Protein AF-A0A4Y4AW73-F1 (afdb_monomer)

Radius of gyration: 17.03 Å; Cα contacts (8 Å, |Δi|>4): 76; chains: 1; bounding box: 34×27×50 Å

Structure (mmCIF, N/CA/C/O backbone):
data_AF-A0A4Y4AW73-F1
#
_entry.id   AF-A0A4Y4AW73-F1
#
loop_
_atom_site.group_PDB
_atom_site.id
_atom_site.type_symbol
_atom_site.label_atom_id
_atom_site.label_alt_id
_atom_site.label_comp_id
_atom_site.label_asym_id
_atom_site.label_entity_id
_atom_site.label_seq_id
_atom_site.pdbx_PDB_ins_code
_atom_site.Cartn_x
_atom_site.Cartn_y
_atom_site.Cartn_z
_atom_site.occupancy
_atom_site.B_iso_or_equiv
_atom_site.auth_seq_id
_atom_site.auth_comp_id
_atom_site.auth_asym_id
_atom_site.auth_atom_id
_atom_site.pdbx_PDB_model_num
ATOM 1 N N . MET A 1 1 ? 8.226 9.489 7.354 1.00 71.69 1 MET A N 1
ATOM 2 C CA . MET A 1 1 ? 9.463 8.688 7.202 1.00 71.69 1 MET A CA 1
ATOM 3 C C . MET A 1 1 ? 9.624 8.361 5.727 1.00 71.69 1 MET A C 1
ATOM 5 O O . MET A 1 1 ? 8.632 7.977 5.124 1.00 71.69 1 MET A O 1
ATOM 9 N N . ALA A 1 2 ? 10.80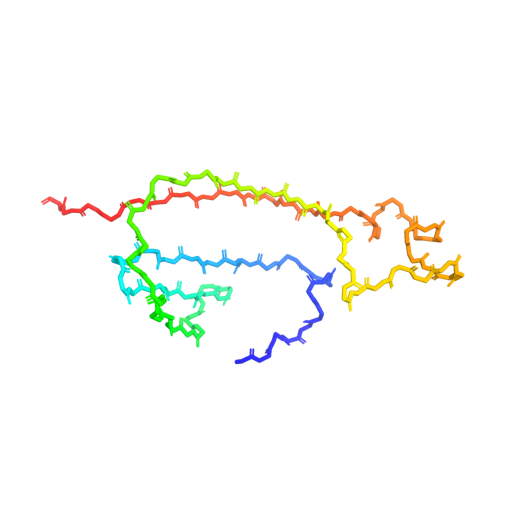8 8.547 5.143 1.00 82.31 2 ALA A N 1
ATOM 10 C CA . ALA A 1 2 ? 11.081 8.091 3.779 1.00 82.31 2 ALA A CA 1
ATOM 11 C C . ALA A 1 2 ? 11.547 6.621 3.810 1.00 82.31 2 ALA A C 1
ATOM 13 O O . ALA A 1 2 ? 12.289 6.261 4.730 1.00 82.31 2 ALA A O 1
ATOM 14 N N . PRO A 1 3 ? 11.121 5.763 2.864 1.00 89.69 3 PRO A N 1
ATOM 15 C CA . PRO A 1 3 ? 11.648 4.406 2.761 1.00 89.69 3 PRO A CA 1
ATOM 16 C C . PRO A 1 3 ? 13.148 4.427 2.400 1.00 89.69 3 PRO A C 1
ATOM 18 O O . PRO A 1 3 ? 13.607 5.370 1.757 1.00 89.69 3 PRO A O 1
ATOM 21 N N . PRO A 1 4 ? 13.923 3.393 2.783 1.00 92.19 4 PRO A N 1
ATOM 22 C CA . PRO A 1 4 ? 15.376 3.356 2.569 1.00 92.19 4 PRO A CA 1
ATOM 23 C C . PRO A 1 4 ? 15.793 3.116 1.107 1.00 92.19 4 PRO A C 1
ATOM 25 O O . PRO A 1 4 ? 16.948 3.326 0.757 1.00 92.19 4 PRO A O 1
ATOM 28 N N . THR A 1 5 ? 14.863 2.655 0.275 1.00 97.12 5 THR A N 1
ATOM 29 C CA . THR A 1 5 ? 15.039 2.281 -1.136 1.00 97.12 5 THR A CA 1
ATOM 30 C C . THR A 1 5 ? 13.794 2.716 -1.914 1.00 97.12 5 THR A C 1
ATOM 32 O O . THR A 1 5 ? 12.778 3.083 -1.304 1.00 97.12 5 THR A O 1
ATOM 35 N N . LYS A 1 6 ? 13.841 2.702 -3.249 1.00 95.44 6 LYS A N 1
ATOM 36 C CA . LYS A 1 6 ? 12.638 2.958 -4.062 1.00 95.44 6 LYS A CA 1
ATOM 37 C C . LYS A 1 6 ? 11.633 1.818 -3.872 1.00 95.44 6 LYS A C 1
ATOM 39 O O . LYS A 1 6 ? 12.008 0.676 -3.620 1.00 95.44 6 LYS A O 1
ATOM 44 N N . ASN A 1 7 ? 10.345 2.114 -4.026 1.00 94.19 7 ASN A N 1
ATOM 45 C CA . ASN A 1 7 ? 9.261 1.157 -3.767 1.00 94.19 7 ASN A CA 1
ATOM 46 C C . ASN A 1 7 ? 9.290 -0.110 -4.647 1.00 94.19 7 ASN A C 1
ATOM 48 O O . ASN A 1 7 ? 8.727 -1.118 -4.248 1.00 94.19 7 ASN A O 1
ATOM 52 N N . HIS A 1 8 ? 9.949 -0.074 -5.808 1.00 94.88 8 HIS A N 1
ATOM 53 C CA . HIS A 1 8 ? 10.099 -1.220 -6.712 1.00 94.88 8 HIS A CA 1
ATOM 54 C C . HIS A 1 8 ? 11.403 -2.012 -6.513 1.00 94.88 8 HIS A C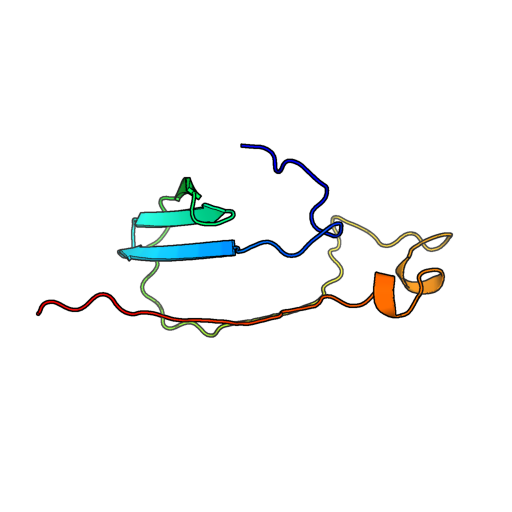 1
ATOM 56 O O . HIS A 1 8 ? 11.603 -3.017 -7.185 1.00 94.88 8 HIS A O 1
ATOM 62 N N . GLU A 1 9 ? 12.313 -1.574 -5.633 1.00 97.00 9 GLU A N 1
ATOM 63 C CA . GLU A 1 9 ? 13.622 -2.228 -5.442 1.00 97.00 9 GLU A CA 1
ATOM 64 C C . GLU A 1 9 ? 13.545 -3.473 -4.538 1.00 97.00 9 GLU A C 1
ATOM 66 O O . GLU A 1 9 ? 14.450 -4.305 -4.561 1.00 97.00 9 GLU A O 1
ATOM 71 N N . ARG A 1 10 ? 12.472 -3.625 -3.748 1.00 96.75 10 ARG A N 1
ATOM 72 C CA . ARG A 1 10 ? 12.194 -4.809 -2.918 1.00 96.75 10 ARG A CA 1
ATOM 73 C C . ARG A 1 10 ? 10.717 -4.895 -2.537 1.00 96.75 10 ARG A C 1
ATOM 75 O O . ARG A 1 10 ? 9.983 -3.922 -2.674 1.00 96.75 10 ARG A O 1
ATOM 82 N N . PHE A 1 11 ? 10.314 -6.018 -1.947 1.00 97.69 11 PHE A N 1
ATOM 83 C CA . PHE A 1 11 ? 9.020 -6.122 -1.275 1.00 97.69 11 PHE A CA 1
ATOM 84 C C . PHE A 1 11 ? 8.986 -5.287 0.010 1.00 97.69 11 PHE A C 1
ATOM 86 O O . PHE A 1 11 ? 9.939 -5.266 0.797 1.00 97.69 11 PHE A O 1
ATOM 93 N N . TYR A 1 12 ? 7.851 -4.628 0.219 1.00 97.81 12 TYR A N 1
ATOM 94 C CA . TYR A 1 12 ? 7.498 -3.900 1.431 1.00 97.81 12 TYR A CA 1
ATOM 95 C C . TYR A 1 12 ? 6.198 -4.457 1.994 1.00 97.81 12 TYR A C 1
ATOM 97 O O . TYR A 1 12 ? 5.339 -4.919 1.242 1.00 97.81 12 TYR A O 1
ATOM 105 N N . THR A 1 13 ? 6.027 -4.363 3.311 1.00 97.88 13 THR A N 1
ATOM 106 C CA . THR A 1 13 ? 4.732 -4.634 3.947 1.00 97.88 13 THR A CA 1
ATOM 107 C C . THR A 1 13 ? 4.014 -3.316 4.207 1.00 97.88 13 THR A C 1
ATOM 109 O O . THR A 1 13 ? 4.436 -2.535 5.062 1.00 97.88 13 THR A O 1
ATOM 112 N N . TYR A 1 14 ? 2.925 -3.074 3.480 1.00 97.69 14 TYR A N 1
ATOM 113 C CA . TYR A 1 14 ? 2.031 -1.941 3.710 1.00 97.69 14 TYR A CA 1
ATOM 114 C C . TYR A 1 14 ? 0.906 -2.371 4.651 1.00 97.69 14 TYR A C 1
ATOM 116 O O . TYR A 1 14 ? 0.142 -3.278 4.331 1.00 97.69 14 TYR A O 1
ATOM 124 N N . GLY A 1 15 ? 0.832 -1.745 5.825 1.00 97.88 15 GLY A N 1
ATOM 125 C CA . GLY A 1 15 ? -0.179 -2.042 6.834 1.00 97.88 15 GLY A CA 1
ATOM 126 C C . GLY A 1 15 ? -1.179 -0.904 6.982 1.00 97.88 15 GLY A C 1
ATOM 127 O O . GLY A 1 15 ? -0.805 0.269 7.016 1.00 97.88 15 GLY A O 1
ATOM 128 N N . PHE A 1 16 ? -2.445 -1.270 7.121 1.00 97.75 16 PHE A N 1
ATOM 129 C CA . PHE A 1 16 ? -3.544 -0.364 7.405 1.00 97.75 16 PHE A CA 1
ATOM 130 C C . PHE A 1 16 ? -4.368 -0.961 8.539 1.00 97.75 16 PHE A C 1
ATOM 132 O O . PHE A 1 16 ? -4.876 -2.074 8.415 1.00 97.75 16 PHE A O 1
ATOM 139 N N . TYR A 1 17 ? -4.471 -0.231 9.646 1.00 98.00 17 TYR A N 1
ATOM 140 C CA . TYR A 1 17 ? -5.364 -0.581 10.737 1.00 98.00 17 TYR A CA 1
ATOM 141 C C . TYR A 1 17 ? -6.511 0.420 10.784 1.00 98.00 17 TYR A C 1
ATOM 143 O O . TYR A 1 17 ? -6.364 1.567 11.216 1.00 98.00 17 TYR A O 1
ATOM 151 N N . TRP A 1 18 ? -7.667 -0.047 10.328 1.00 97.56 18 TRP A N 1
ATOM 152 C CA . TRP A 1 18 ? -8.942 0.614 10.531 1.00 97.56 18 TRP A CA 1
ATOM 153 C C . TRP A 1 18 ? -9.402 0.365 11.969 1.00 97.56 18 TRP A C 1
ATOM 155 O O . TRP A 1 18 ? -10.091 -0.607 12.264 1.00 97.56 18 TRP A O 1
ATOM 165 N N . LYS A 1 19 ? -8.942 1.220 12.884 1.00 97.56 19 LYS A N 1
ATOM 166 C CA . LYS A 1 19 ? -9.187 1.055 14.321 1.00 97.56 19 LYS A CA 1
ATOM 167 C C . LYS A 1 19 ? -10.580 1.530 14.727 1.00 97.56 19 LYS A C 1
ATOM 169 O O . LYS A 1 19 ? -11.199 0.949 15.611 1.00 97.56 19 LYS A O 1
ATOM 174 N N . SER A 1 20 ? -11.057 2.613 14.117 1.00 97.88 20 SER A N 1
ATOM 175 C CA . SER A 1 20 ? -12.418 3.126 14.298 1.00 97.88 20 SER A CA 1
ATOM 176 C C . SER A 1 20 ? -12.831 3.992 13.100 1.00 97.88 20 SER A C 1
ATOM 178 O O . SER A 1 20 ? -11.963 4.368 12.304 1.00 97.88 20 SER A O 1
ATOM 180 N N . PRO A 1 21 ? -14.106 4.416 12.995 1.00 98.38 21 PRO A N 1
ATOM 181 C CA . PRO A 1 21 ? -14.555 5.318 11.931 1.00 98.38 21 PRO A CA 1
ATOM 182 C C . PRO A 1 21 ? -13.832 6.669 11.857 1.00 98.38 21 PRO A C 1
ATOM 184 O O . PRO A 1 21 ? -13.999 7.399 10.883 1.00 98.38 21 PRO A O 1
ATOM 187 N N . THR A 1 22 ? -13.048 7.029 12.880 1.00 98.44 22 THR A N 1
ATOM 188 C CA . THR A 1 22 ? -12.323 8.308 12.957 1.00 98.44 22 THR A CA 1
ATOM 189 C C . THR A 1 22 ? -10.813 8.159 13.146 1.00 98.44 22 THR A C 1
ATOM 191 O O . THR A 1 22 ? -10.113 9.170 13.214 1.00 98.44 22 THR A O 1
ATOM 194 N N . GLU A 1 23 ? -10.299 6.928 13.215 1.00 98.44 23 GLU A N 1
ATOM 195 C CA . GLU A 1 23 ? -8.890 6.646 13.498 1.00 98.44 23 GLU A CA 1
ATOM 196 C C . GLU A 1 23 ? -8.354 5.572 12.543 1.00 98.44 23 GLU A C 1
ATOM 198 O O . GLU A 1 23 ? -8.602 4.375 12.708 1.00 98.44 23 GLU A O 1
ATOM 203 N N . LEU A 1 24 ? -7.610 6.026 11.533 1.00 98.38 24 LEU A N 1
ATOM 204 C CA . LEU A 1 24 ? -7.029 5.205 10.474 1.00 98.38 24 LEU A CA 1
ATOM 205 C C . LEU A 1 24 ? -5.504 5.202 10.606 1.00 98.38 24 LEU A C 1
ATOM 207 O O . LEU A 1 24 ? -4.870 6.237 10.404 1.00 98.38 24 LEU A O 1
ATOM 211 N N . MET A 1 25 ? -4.899 4.069 10.959 1.00 98.50 25 MET A N 1
ATOM 212 C CA . MET A 1 25 ? -3.460 3.988 11.248 1.00 98.50 25 MET A CA 1
ATOM 213 C C . MET A 1 25 ? -2.695 3.302 10.113 1.00 98.50 25 MET A C 1
ATOM 215 O O . MET A 1 25 ? -3.105 2.247 9.630 1.00 98.50 25 MET A O 1
ATOM 219 N N . PHE A 1 26 ? -1.555 3.871 9.721 1.00 98.31 26 PHE A N 1
ATOM 220 C CA . PHE A 1 26 ? -0.734 3.375 8.614 1.00 98.31 26 PHE A CA 1
ATOM 221 C C . PHE A 1 26 ? 0.636 2.900 9.091 1.00 98.31 26 PHE A C 1
ATOM 223 O O . PHE A 1 26 ? 1.290 3.546 9.918 1.00 98.31 26 PHE A O 1
ATOM 230 N N . TYR A 1 27 ? 1.083 1.781 8.522 1.00 98.06 27 TYR A N 1
ATOM 231 C CA . TYR A 1 27 ? 2.330 1.109 8.864 1.00 98.06 27 TYR A CA 1
ATOM 232 C C . TYR A 1 27 ? 3.148 0.801 7.608 1.00 98.06 27 TYR A C 1
ATOM 234 O O . TYR A 1 27 ? 2.597 0.429 6.571 1.00 98.06 27 TYR A O 1
ATOM 242 N N . LEU A 1 28 ? 4.472 0.902 7.719 1.00 97.69 28 LEU A N 1
ATOM 243 C CA . LEU A 1 28 ? 5.424 0.470 6.697 1.00 97.69 28 LEU A CA 1
ATOM 244 C C . LEU A 1 28 ? 6.432 -0.483 7.338 1.00 97.69 28 LEU A C 1
ATOM 246 O O . LEU A 1 28 ? 7.088 -0.119 8.315 1.00 97.69 28 LEU A O 1
ATOM 250 N N . ASP A 1 29 ? 6.536 -1.700 6.808 1.00 97.12 29 ASP A N 1
ATOM 251 C CA . ASP A 1 29 ? 7.369 -2.778 7.361 1.00 97.12 29 ASP A CA 1
ATOM 252 C C . ASP A 1 29 ? 7.131 -2.979 8.873 1.00 97.12 29 ASP A C 1
ATOM 254 O O . ASP A 1 29 ? 8.059 -3.063 9.677 1.00 97.12 29 ASP A O 1
ATOM 258 N N . GLY A 1 30 ? 5.853 -2.980 9.274 1.00 96.75 30 GLY A N 1
ATOM 259 C CA . GLY A 1 30 ? 5.417 -3.155 10.666 1.00 96.75 30 GLY A CA 1
ATOM 260 C C . GLY A 1 30 ? 5.634 -1.942 11.579 1.00 96.75 30 GLY A C 1
ATOM 261 O O . GLY A 1 30 ? 5.220 -1.970 12.736 1.00 96.75 30 GLY A O 1
ATOM 262 N N . LYS A 1 31 ? 6.243 -0.857 11.088 1.00 96.94 31 LYS A N 1
ATOM 263 C CA . LYS A 1 31 ? 6.473 0.368 11.867 1.00 96.94 31 LYS A CA 1
ATOM 264 C C . LYS A 1 31 ? 5.355 1.371 11.631 1.00 96.94 31 LYS A C 1
ATOM 266 O O . LYS A 1 31 ? 5.018 1.654 10.485 1.00 96.94 31 LYS A O 1
ATOM 271 N N . TYR A 1 32 ? 4.819 1.935 12.712 1.00 97.69 32 TYR A N 1
ATOM 272 C CA . TYR A 1 32 ? 3.853 3.032 12.646 1.00 97.69 32 TYR A CA 1
ATOM 273 C C . TYR A 1 32 ? 4.440 4.227 11.883 1.00 97.69 32 TYR A C 1
ATOM 275 O O . TYR A 1 32 ? 5.582 4.626 12.133 1.00 97.69 32 TYR A O 1
ATOM 283 N N . VAL A 1 33 ? 3.657 4.799 10.967 1.00 97.25 33 VAL A N 1
ATOM 284 C CA . VAL A 1 33 ? 4.049 5.979 10.184 1.00 97.25 33 VAL A CA 1
ATOM 285 C C . VAL A 1 33 ? 3.220 7.194 10.588 1.00 97.25 33 VAL A C 1
ATOM 287 O O . VAL A 1 33 ? 3.795 8.226 10.933 1.00 97.25 33 VAL A O 1
ATOM 290 N N . TYR A 1 34 ? 1.891 7.086 10.532 1.00 97.50 34 TYR A N 1
ATOM 291 C CA . TYR A 1 34 ? 0.964 8.154 10.910 1.00 97.50 34 TYR A CA 1
ATOM 292 C C . TYR A 1 34 ? -0.456 7.622 11.153 1.00 97.50 34 TYR A C 1
ATOM 294 O O . TYR A 1 34 ? -0.800 6.507 10.750 1.00 97.50 34 TYR A O 1
ATOM 302 N N . THR A 1 35 ? -1.281 8.472 11.766 1.00 98.56 35 THR A N 1
ATOM 303 C CA . THR A 1 35 ? -2.730 8.307 11.905 1.00 98.56 35 THR A CA 1
ATOM 304 C C . THR A 1 35 ? -3.437 9.380 11.087 1.00 98.56 35 THR A C 1
ATOM 306 O O . THR A 1 35 ? -3.030 10.543 11.088 1.00 98.56 35 THR A O 1
ATOM 309 N N . LEU A 1 36 ? -4.506 8.996 10.399 1.00 98.12 36 LEU A N 1
ATOM 310 C CA . LEU A 1 36 ? -5.386 9.879 9.651 1.00 98.12 36 LEU A CA 1
ATOM 311 C C . LEU A 1 36 ? -6.765 9.913 10.316 1.00 98.12 36 LEU A C 1
ATOM 313 O O . LEU A 1 36 ? -7.324 8.872 10.664 1.00 98.12 36 LEU A O 1
ATOM 317 N N . LYS A 1 37 ? -7.314 11.121 10.463 1.00 98.12 37 LYS A N 1
ATOM 318 C CA . LYS A 1 37 ? -8.725 11.331 10.783 1.00 98.12 37 LYS A CA 1
ATOM 319 C C . LYS A 1 37 ? -9.466 11.622 9.474 1.00 98.12 37 LYS A C 1
ATOM 321 O O . LYS A 1 37 ? -9.176 12.650 8.859 1.00 98.12 37 LYS A O 1
ATOM 326 N N . PRO A 1 38 ? -10.366 10.737 9.017 1.00 97.44 38 PRO A N 1
ATOM 327 C CA . PRO A 1 38 ? -11.092 10.949 7.774 1.00 97.44 38 PRO A CA 1
ATOM 328 C C . PRO A 1 38 ? -12.060 12.142 7.908 1.00 97.44 38 PRO A C 1
ATOM 330 O O . PRO A 1 38 ? -12.500 12.462 9.016 1.00 97.44 38 PRO A O 1
ATOM 333 N N . PRO A 1 39 ? -12.382 12.833 6.798 1.00 97.25 39 PRO A N 1
ATOM 334 C CA . PRO A 1 39 ? -13.279 13.994 6.811 1.00 97.25 39 PRO A CA 1
ATOM 335 C C . PRO A 1 39 ? -14.746 13.621 7.078 1.00 97.25 39 PRO A C 1
ATOM 337 O O . PRO A 1 39 ? -15.543 14.476 7.454 1.00 97.25 39 PRO A O 1
ATOM 340 N N . VAL A 1 40 ? -15.090 12.348 6.893 1.00 97.19 40 VAL A N 1
ATOM 341 C CA . VAL A 1 40 ? -16.383 11.730 7.201 1.00 97.19 40 VAL A CA 1
ATOM 342 C C . VAL A 1 40 ? -16.131 10.434 7.965 1.00 97.19 40 VAL A C 1
ATOM 344 O O . VAL A 1 40 ? -15.007 9.932 7.956 1.00 97.19 40 VAL A O 1
ATOM 347 N N . LEU A 1 41 ? -17.154 9.889 8.622 1.00 98.25 41 LEU A N 1
ATOM 348 C CA . LEU A 1 41 ? -17.028 8.582 9.262 1.00 98.25 41 LEU A CA 1
ATOM 349 C C . LEU A 1 41 ? -16.693 7.521 8.208 1.00 98.25 41 LEU A C 1
ATOM 351 O O . LEU A 1 41 ? -17.339 7.43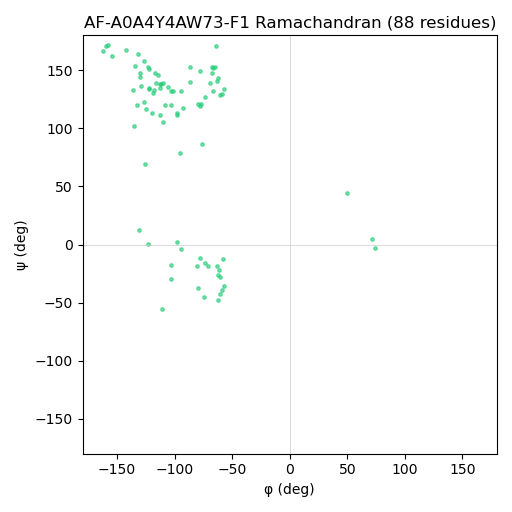0 7.164 1.00 98.25 41 LEU A O 1
ATOM 355 N N . PHE A 1 42 ? -15.639 6.759 8.479 1.00 97.62 42 PHE A N 1
ATOM 356 C CA . PHE A 1 42 ? -15.206 5.640 7.654 1.00 97.62 42 PHE A CA 1
ATOM 357 C C . PHE A 1 42 ? -15.818 4.366 8.239 1.00 97.62 42 PHE A C 1
ATOM 359 O O . PHE A 1 42 ? -15.183 3.689 9.044 1.00 97.62 42 PHE A O 1
ATOM 366 N N . ASP A 1 43 ? -17.099 4.138 7.950 1.00 96.88 43 ASP A N 1
ATOM 367 C CA . ASP A 1 43 ? -17.961 3.096 8.534 1.00 96.88 43 ASP A CA 1
ATOM 368 C C . ASP A 1 43 ? -18.727 2.276 7.482 1.00 96.88 43 ASP A C 1
ATOM 370 O O . ASP A 1 43 ? -19.642 1.527 7.816 1.00 96.88 43 ASP A O 1
ATOM 374 N N . GLN A 1 44 ? -18.351 2.407 6.210 1.00 96.19 44 GLN A N 1
ATOM 375 C CA . GLN A 1 44 ? -18.970 1.680 5.107 1.00 96.19 44 GLN A CA 1
ATOM 376 C C . GLN A 1 44 ? -18.325 0.303 4.914 1.00 96.19 44 GLN A C 1
ATOM 378 O O . GLN A 1 44 ? -17.132 0.128 5.162 1.00 96.19 44 GLN A O 1
ATOM 383 N N . ASP A 1 45 ? -19.089 -0.653 4.384 1.00 95.75 45 ASP A N 1
ATOM 384 C CA . ASP A 1 45 ? -18.533 -1.916 3.899 1.00 95.75 45 ASP A CA 1
ATOM 385 C C . ASP A 1 45 ? -17.642 -1.666 2.675 1.00 95.75 45 ASP A C 1
ATOM 387 O O . ASP A 1 45 ? -18.031 -0.977 1.727 1.00 95.75 45 ASP A O 1
ATOM 391 N N . LEU A 1 46 ? -16.439 -2.243 2.684 1.00 93.88 46 LEU A N 1
ATOM 392 C CA . LEU A 1 46 ? -15.430 -2.056 1.641 1.00 93.88 46 LEU A CA 1
ATOM 393 C C . LEU A 1 46 ? -14.944 -3.393 1.088 1.00 93.88 46 LEU A C 1
ATOM 395 O O . LEU A 1 46 ? -14.989 -4.429 1.748 1.00 93.88 46 LEU A O 1
ATOM 399 N N . VAL A 1 47 ? -14.405 -3.342 -0.128 1.00 95.81 47 VAL A N 1
ATOM 400 C CA . VAL A 1 47 ? -13.720 -4.463 -0.775 1.00 95.81 47 VAL A CA 1
ATOM 401 C C . VAL A 1 47 ? -12.244 -4.133 -0.959 1.00 95.81 47 VAL A C 1
ATOM 403 O O . VAL A 1 47 ? -11.875 -2.984 -1.199 1.00 95.81 47 VAL A O 1
ATOM 406 N N . LEU A 1 48 ? -11.381 -5.143 -0.855 1.00 95.19 48 LEU A N 1
ATOM 407 C CA . LEU A 1 48 ? -9.968 -4.981 -1.187 1.00 95.19 48 LEU A CA 1
ATOM 408 C C . LEU A 1 48 ? -9.805 -4.906 -2.708 1.00 95.19 48 LEU A C 1
ATOM 410 O O . LEU A 1 48 ? -10.251 -5.799 -3.427 1.00 95.19 48 LEU A O 1
ATOM 414 N N . GLN A 1 49 ? -9.129 -3.863 -3.185 1.00 95.25 49 GLN A N 1
ATOM 415 C CA . GLN A 1 49 ? -8.842 -3.644 -4.599 1.00 95.25 49 GLN A CA 1
ATOM 416 C C . GLN A 1 49 ? -7.333 -3.533 -4.822 1.00 95.25 49 GLN A C 1
ATOM 418 O O . GLN A 1 49 ? -6.639 -2.806 -4.115 1.00 95.25 49 GLN A O 1
ATOM 423 N N . PHE A 1 50 ? -6.847 -4.227 -5.850 1.00 94.00 50 PHE A N 1
ATOM 424 C CA . PHE A 1 50 ? -5.486 -4.109 -6.360 1.00 94.00 50 PHE A CA 1
ATOM 425 C C . PHE A 1 50 ? -5.573 -3.791 -7.846 1.00 94.00 50 PHE A C 1
ATOM 427 O O . PHE A 1 50 ? -6.090 -4.590 -8.627 1.00 94.00 50 PHE A O 1
ATOM 434 N N . SER A 1 51 ? -5.090 -2.617 -8.229 1.00 94.81 51 SER A N 1
ATOM 435 C CA . SER A 1 51 ? -5.104 -2.145 -9.608 1.00 94.81 51 SER A CA 1
ATOM 436 C C . SER A 1 51 ? -3.749 -1.557 -9.990 1.00 94.81 51 SER A C 1
ATOM 438 O O . SER A 1 51 ? -2.976 -1.091 -9.152 1.00 94.81 51 SER A O 1
ATOM 440 N N . ILE A 1 52 ? -3.456 -1.612 -11.286 1.00 94.00 52 ILE A N 1
ATOM 441 C CA . ILE A 1 52 ? -2.419 -0.803 -11.920 1.00 94.00 52 ILE A CA 1
ATOM 442 C C . ILE A 1 52 ? -3.177 0.216 -12.759 1.00 94.00 52 ILE A C 1
ATOM 444 O O . ILE A 1 52 ? -3.961 -0.166 -13.627 1.00 94.00 52 ILE A O 1
ATOM 448 N N . GLU A 1 53 ? -2.976 1.497 -12.471 1.00 94.38 53 GLU A N 1
ATOM 449 C CA . GLU A 1 53 ? -3.786 2.583 -13.021 1.00 94.38 53 GLU A CA 1
ATOM 450 C C . GLU A 1 53 ? -2.914 3.601 -13.755 1.00 94.38 53 GLU A C 1
ATOM 452 O O . GLU A 1 53 ? -1.734 3.785 -13.446 1.00 94.38 53 GLU A O 1
ATOM 457 N N . ALA A 1 54 ? -3.518 4.270 -14.735 1.00 93.44 54 ALA A N 1
ATOM 458 C CA . ALA A 1 54 ? -2.991 5.489 -15.324 1.00 93.44 54 ALA A CA 1
ATOM 459 C C . ALA A 1 54 ? -3.790 6.661 -14.752 1.00 93.44 54 ALA A C 1
ATOM 461 O O . ALA A 1 54 ? -5.019 6.613 -14.735 1.00 93.44 54 ALA A O 1
ATOM 462 N N . TYR A 1 55 ? -3.099 7.698 -14.290 1.00 94.19 55 TYR A N 1
ATOM 463 C CA . TYR A 1 55 ? -3.738 8.884 -13.730 1.00 94.19 55 TYR A CA 1
ATOM 464 C C . TYR A 1 55 ? -3.527 10.088 -14.638 1.00 94.19 55 TYR A C 1
ATOM 466 O O . TYR A 1 55 ? -2.404 10.336 -15.071 1.00 94.19 55 TYR A O 1
ATOM 474 N N . ASP A 1 56 ? -4.573 10.894 -14.832 1.00 94.56 56 ASP A N 1
ATOM 475 C CA . ASP A 1 56 ? -4.507 12.119 -15.642 1.00 94.56 56 ASP A CA 1
ATOM 476 C C . ASP A 1 56 ? -3.433 13.097 -15.140 1.00 94.56 56 ASP A C 1
ATOM 478 O O . ASP A 1 56 ? -2.752 13.750 -15.927 1.00 94.56 56 ASP A O 1
ATOM 482 N N . TRP A 1 57 ? -3.235 13.165 -13.818 1.00 95.06 57 TRP A N 1
ATOM 483 C CA . TRP A 1 57 ? -2.224 14.020 -13.190 1.00 95.06 57 TRP A CA 1
ATOM 484 C C . TRP A 1 57 ? -0.793 13.461 -13.281 1.00 95.06 57 TRP A C 1
ATOM 486 O O . TRP A 1 57 ? 0.157 14.191 -12.999 1.00 95.06 57 TRP A O 1
ATOM 496 N N . ASN A 1 58 ? -0.618 12.197 -13.683 1.00 92.88 58 ASN A N 1
ATOM 497 C CA . ASN A 1 58 ? 0.681 11.571 -13.949 1.00 92.88 58 ASN A CA 1
ATOM 498 C C . ASN A 1 58 ? 0.693 10.971 -15.367 1.00 92.88 58 ASN A C 1
ATOM 500 O O . ASN A 1 58 ? 0.664 9.743 -15.522 1.00 92.88 58 ASN A O 1
ATOM 504 N N . PRO A 1 59 ? 0.689 11.823 -16.409 1.00 90.88 59 PRO A N 1
ATOM 505 C CA . PRO A 1 59 ? 0.508 11.379 -17.781 1.00 90.88 59 PRO A CA 1
ATOM 506 C C . PRO A 1 59 ? 1.649 10.466 -18.233 1.00 90.88 59 PRO A C 1
ATOM 508 O O . PRO A 1 59 ? 2.829 10.692 -17.954 1.00 90.88 59 PRO A O 1
ATOM 511 N N . ILE A 1 60 ? 1.292 9.431 -18.99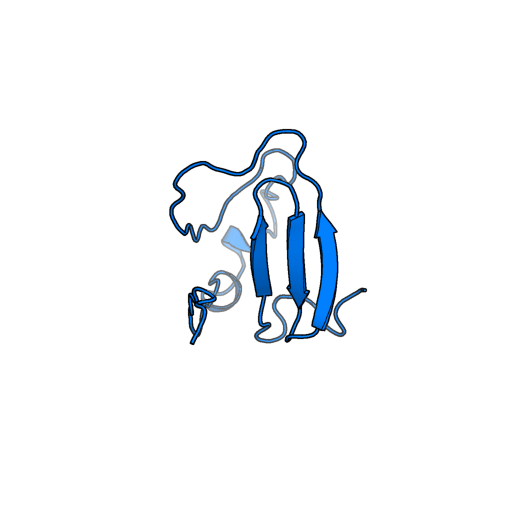0 1.00 92.62 60 ILE A N 1
ATOM 512 C CA . ILE A 1 60 ? 2.256 8.492 -19.556 1.00 92.62 60 ILE A CA 1
ATOM 513 C C . ILE A 1 60 ? 2.917 9.152 -20.768 1.00 92.62 60 ILE A C 1
ATOM 515 O O . ILE A 1 60 ? 2.251 9.466 -21.749 1.00 92.62 60 ILE A O 1
ATOM 519 N N . SER A 1 61 ? 4.239 9.328 -20.721 1.00 90.94 61 SER A N 1
ATOM 520 C CA . SER A 1 61 ? 4.992 9.855 -21.865 1.00 90.94 61 SER A CA 1
ATOM 521 C C . SER A 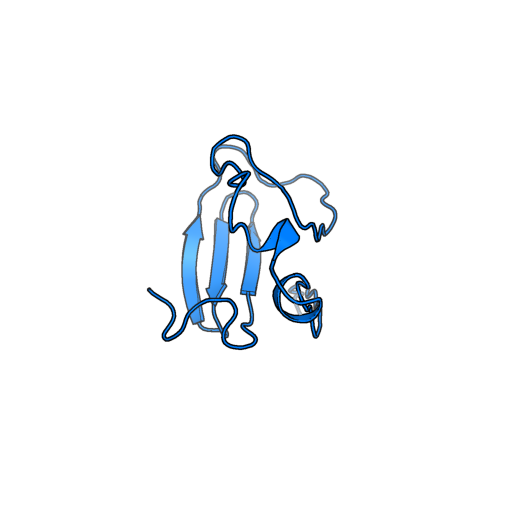1 61 ? 4.825 8.966 -23.102 1.00 90.94 61 SER A C 1
ATOM 523 O O . SER A 1 61 ? 5.087 7.762 -23.042 1.00 90.94 61 SER A O 1
ATOM 525 N N . GLU A 1 62 ? 4.482 9.561 -24.247 1.00 87.75 62 GLU A N 1
ATOM 526 C CA . GLU A 1 62 ? 4.393 8.850 -25.533 1.00 87.75 62 GLU A CA 1
ATOM 527 C C . GLU A 1 62 ? 5.737 8.236 -25.960 1.00 87.75 62 GLU A C 1
ATOM 529 O O . GLU A 1 62 ? 5.779 7.227 -26.665 1.00 87.75 62 GLU A O 1
ATOM 534 N N . LYS A 1 63 ? 6.856 8.830 -25.521 1.00 90.44 63 LYS A N 1
ATOM 535 C CA . LYS A 1 63 ? 8.216 8.379 -25.845 1.00 90.44 63 LYS A CA 1
ATOM 536 C C . LYS A 1 63 ? 8.966 7.967 -24.587 1.00 90.44 63 LYS A C 1
ATOM 538 O O . LYS A 1 63 ? 8.981 8.691 -23.594 1.00 90.44 63 LYS A O 1
ATOM 543 N N . GLY A 1 64 ? 9.619 6.808 -24.641 1.00 88.06 64 GLY A N 1
ATOM 544 C CA . GLY A 1 64 ? 10.496 6.331 -23.567 1.00 88.06 64 GLY A CA 1
ATOM 545 C C . GLY A 1 64 ? 9.781 5.889 -22.286 1.00 88.06 64 GLY A C 1
ATOM 546 O O . GLY A 1 64 ? 10.453 5.544 -21.318 1.00 88.06 64 GLY A O 1
ATOM 547 N N . SER A 1 65 ? 8.443 5.874 -22.252 1.00 92.88 65 SER A N 1
ATOM 548 C CA . SER A 1 65 ? 7.711 5.339 -21.105 1.00 92.88 65 SER A CA 1
ATOM 549 C C . SER A 1 65 ? 8.006 3.855 -20.910 1.00 92.88 65 SER A C 1
ATOM 551 O O . SER A 1 65 ? 8.098 3.076 -21.865 1.00 92.88 65 SER A O 1
ATOM 553 N N . LYS A 1 66 ? 8.087 3.439 -19.646 1.00 91.94 66 LYS A N 1
ATOM 554 C CA . LYS A 1 66 ? 8.214 2.027 -19.286 1.00 91.94 66 LYS A CA 1
ATOM 555 C C . LYS A 1 66 ? 7.003 1.203 -19.698 1.00 91.94 66 LYS A C 1
ATOM 557 O O . LYS A 1 66 ? 7.173 0.007 -19.852 1.00 91.94 66 LYS A O 1
ATOM 562 N N . VAL A 1 67 ? 5.843 1.808 -19.965 1.00 90.75 67 VAL A N 1
ATOM 563 C CA . VAL A 1 67 ? 4.664 1.102 -20.504 1.00 90.75 67 VAL A CA 1
ATOM 564 C C . VAL A 1 67 ? 4.975 0.426 -21.843 1.00 90.75 67 VAL A C 1
ATOM 566 O O . VAL A 1 67 ? 4.534 -0.698 -22.069 1.00 90.75 67 VAL A O 1
ATOM 569 N N . THR A 1 68 ? 5.759 1.080 -22.705 1.00 90.12 68 THR A N 1
ATOM 570 C CA . THR A 1 68 ? 6.104 0.569 -24.042 1.00 90.12 68 THR A CA 1
ATOM 571 C C . THR A 1 68 ? 7.518 0.004 -24.125 1.00 90.12 68 THR A C 1
ATOM 573 O O . THR A 1 68 ? 7.761 -0.903 -24.914 1.00 90.12 68 THR A O 1
ATOM 576 N N . THR A 1 69 ? 8.450 0.518 -23.318 1.00 95.50 69 THR A N 1
ATOM 577 C CA . THR A 1 69 ? 9.875 0.142 -23.376 1.00 95.50 69 THR A CA 1
ATOM 578 C C . THR A 1 69 ? 10.314 -0.816 -22.272 1.00 95.50 69 THR A C 1
ATOM 580 O O . THR A 1 69 ? 11.379 -1.419 -22.381 1.00 95.50 69 THR A O 1
ATOM 583 N N . GLY A 1 70 ? 9.530 -0.939 -21.198 1.00 94.31 70 GLY A N 1
ATOM 584 C CA . GLY A 1 70 ? 9.891 -1.742 -20.037 1.00 94.31 70 GLY A CA 1
ATOM 585 C C . GLY A 1 70 ? 9.690 -3.236 -20.264 1.00 94.31 70 GLY A C 1
ATOM 586 O O . GLY A 1 70 ? 8.775 -3.658 -20.987 1.00 94.31 70 GLY A O 1
ATOM 587 N N . THR A 1 71 ? 10.518 -4.048 -19.606 1.00 97.12 71 THR A N 1
ATOM 588 C CA . THR A 1 71 ? 10.353 -5.509 -19.631 1.00 97.12 71 THR A CA 1
ATOM 589 C C . THR A 1 71 ? 9.034 -5.921 -18.971 1.00 97.12 71 THR A C 1
ATOM 591 O O . THR A 1 71 ? 8.323 -5.108 -18.371 1.00 97.12 71 THR A O 1
ATOM 594 N N . LYS A 1 72 ? 8.662 -7.199 -19.090 1.00 95.62 72 LYS A N 1
ATOM 595 C CA . LYS A 1 72 ? 7.464 -7.711 -18.415 1.00 95.62 72 LYS A CA 1
ATOM 596 C C . LYS A 1 72 ? 7.593 -7.559 -16.899 1.00 95.62 72 LYS A C 1
ATOM 598 O O . LYS A 1 72 ? 6.643 -7.134 -16.252 1.00 95.62 72 LYS A O 1
ATOM 603 N N . GLU A 1 73 ? 8.766 -7.862 -16.361 1.00 94.94 73 GLU A N 1
ATOM 604 C CA . GLU A 1 73 ? 9.094 -7.777 -14.940 1.00 94.94 73 GLU A CA 1
ATOM 605 C C . GLU A 1 73 ? 8.979 -6.331 -14.445 1.00 94.94 73 GLU A C 1
ATOM 607 O O . GLU A 1 73 ? 8.284 -6.084 -13.467 1.00 94.94 73 GLU A O 1
ATOM 612 N N . GLU A 1 74 ? 9.556 -5.361 -15.166 1.00 95.19 74 GLU A N 1
ATOM 613 C CA . GLU A 1 74 ? 9.479 -3.934 -14.805 1.00 95.19 74 GLU A CA 1
ATOM 614 C C . GLU A 1 74 ? 8.046 -3.378 -14.808 1.00 95.19 74 GLU A C 1
ATOM 616 O O . GLU A 1 74 ? 7.755 -2.403 -14.117 1.00 95.19 74 GLU A O 1
ATOM 621 N N . ARG A 1 75 ? 7.149 -3.976 -15.602 1.00 95.25 75 ARG A N 1
ATOM 622 C CA . ARG A 1 75 ? 5.740 -3.569 -15.726 1.00 95.25 75 ARG A CA 1
ATOM 623 C C . ARG A 1 75 ? 4.778 -4.395 -14.871 1.00 95.25 75 ARG A C 1
ATOM 625 O O . ARG A 1 75 ? 3.570 -4.178 -14.951 1.00 95.25 75 ARG A O 1
ATOM 632 N N . THR A 1 76 ? 5.279 -5.344 -14.087 1.00 96.00 76 THR A N 1
ATOM 633 C CA . THR A 1 76 ? 4.444 -6.211 -13.251 1.00 96.00 76 THR A CA 1
ATOM 634 C C . THR A 1 76 ? 4.504 -5.748 -11.801 1.00 96.00 76 THR A C 1
ATOM 636 O O . THR A 1 76 ? 5.563 -5.768 -11.181 1.00 96.00 76 THR A O 1
ATOM 639 N N . ALA A 1 77 ? 3.355 -5.380 -11.231 1.00 96.19 77 ALA A N 1
ATOM 640 C CA . ALA A 1 77 ? 3.233 -5.225 -9.785 1.00 96.19 77 ALA A CA 1
ATOM 641 C C . ALA A 1 77 ? 3.068 -6.612 -9.147 1.00 96.19 77 ALA A C 1
ATOM 643 O O . ALA A 1 77 ? 2.139 -7.347 -9.484 1.00 96.19 77 ALA A O 1
ATOM 644 N N . LEU A 1 78 ? 3.981 -6.980 -8.249 1.00 96.69 78 LEU A N 1
ATOM 645 C CA . LEU A 1 78 ? 3.971 -8.269 -7.560 1.00 96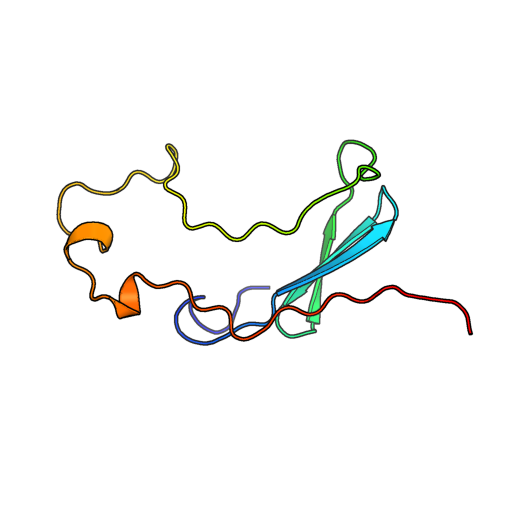.69 78 LEU A CA 1
ATOM 646 C C . LEU A 1 78 ? 3.418 -8.103 -6.142 1.00 96.69 78 LEU A C 1
ATOM 648 O O . LEU A 1 78 ? 3.865 -7.233 -5.396 1.00 96.69 78 LEU A O 1
ATOM 652 N N . ILE A 1 79 ? 2.481 -8.972 -5.766 1.00 97.19 79 ILE A N 1
ATOM 653 C CA . ILE A 1 79 ? 1.939 -9.076 -4.409 1.00 97.19 79 ILE A CA 1
ATOM 654 C C . ILE A 1 79 ? 2.237 -10.487 -3.907 1.00 97.19 79 ILE A C 1
ATOM 656 O O . ILE A 1 79 ? 1.712 -11.452 -4.452 1.00 97.19 79 ILE A O 1
ATOM 660 N N . ASP A 1 80 ? 3.094 -10.598 -2.891 1.00 98.06 80 ASP A N 1
ATOM 661 C CA . ASP A 1 80 ? 3.489 -11.893 -2.316 1.00 98.06 80 ASP A CA 1
ATOM 662 C C . ASP A 1 80 ? 2.368 -12.491 -1.450 1.00 98.06 80 ASP A C 1
ATOM 664 O O . ASP A 1 80 ? 2.002 -13.656 -1.580 1.00 98.06 80 ASP A O 1
ATOM 668 N N . TYR A 1 81 ? 1.751 -11.672 -0.594 1.00 97.62 81 TYR A N 1
ATOM 669 C CA . TYR A 1 81 ? 0.622 -12.099 0.224 1.00 97.62 81 TYR A CA 1
ATOM 670 C C . TYR A 1 81 ? -0.285 -10.939 0.617 1.00 97.62 81 TYR A C 1
ATOM 672 O O . TYR A 1 81 ? 0.102 -9.770 0.619 1.00 97.62 81 TYR A O 1
ATOM 680 N N . ILE A 1 82 ? -1.493 -11.310 1.035 1.00 97.56 82 ILE A N 1
ATOM 681 C CA . ILE A 1 82 ? -2.464 -10.436 1.686 1.00 97.56 82 ILE A CA 1
ATOM 682 C C . ILE A 1 82 ? -2.919 -11.144 2.957 1.00 97.56 82 ILE A C 1
ATOM 684 O O . ILE A 1 82 ? -3.161 -12.352 2.952 1.00 97.56 82 ILE A O 1
ATOM 688 N N . ARG A 1 83 ? -3.006 -10.401 4.060 1.00 97.81 83 ARG A N 1
ATOM 689 C CA . ARG A 1 83 ? -3.4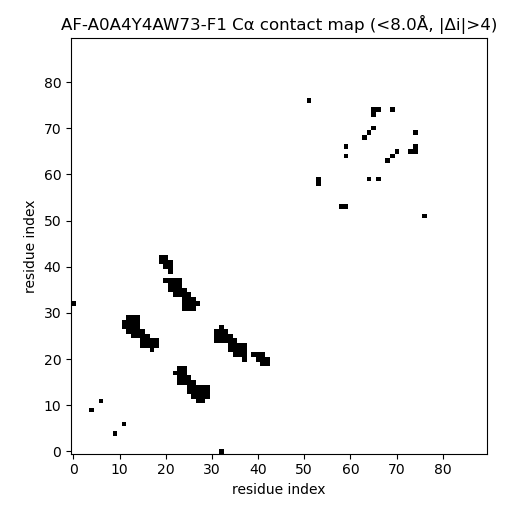88 -10.914 5.344 1.00 97.81 83 ARG A CA 1
ATOM 690 C C . ARG A 1 83 ? -4.426 -9.890 5.957 1.00 97.81 83 ARG A C 1
ATOM 692 O O . ARG A 1 83 ? -4.101 -8.706 5.992 1.00 97.81 83 ARG A O 1
ATOM 699 N N . VAL A 1 84 ? -5.572 -10.364 6.429 1.00 97.44 84 VAL A N 1
ATOM 700 C CA . VAL A 1 84 ? -6.599 -9.550 7.078 1.00 97.44 84 VAL A CA 1
ATOM 701 C C . VAL A 1 84 ? -6.832 -10.129 8.462 1.00 97.44 84 VAL A C 1
ATOM 703 O O . VAL A 1 84 ? -6.933 -11.346 8.617 1.00 97.44 84 VAL A O 1
ATOM 706 N N . TYR A 1 85 ? -6.882 -9.253 9.457 1.00 96.94 85 TYR A N 1
ATOM 707 C CA . TYR A 1 85 ? -7.069 -9.612 10.854 1.00 96.94 85 TYR A CA 1
ATOM 708 C C . TYR A 1 85 ? -8.189 -8.765 11.439 1.00 96.94 85 TYR A C 1
ATOM 710 O O . TYR A 1 85 ? -8.338 -7.599 11.077 1.00 96.94 85 TYR A O 1
ATOM 718 N N . GLU A 1 86 ? -8.927 -9.343 12.378 1.00 95.44 86 GLU A N 1
ATOM 719 C CA . GLU A 1 86 ? -9.885 -8.627 13.209 1.00 95.44 86 GLU A CA 1
ATOM 720 C C . GLU A 1 86 ? -9.442 -8.761 14.667 1.00 95.44 86 GLU A C 1
ATOM 722 O O . GLU A 1 86 ? -9.131 -9.862 15.128 1.00 95.44 86 GLU A O 1
ATOM 727 N N . LEU A 1 87 ? -9.378 -7.640 15.384 1.00 95.75 87 LEU A N 1
ATOM 728 C CA . LEU A 1 87 ? -9.090 -7.653 16.811 1.00 95.75 87 LEU A CA 1
ATOM 729 C C . LEU A 1 87 ? -10.356 -8.091 17.557 1.00 95.75 87 LEU A C 1
ATOM 731 O O . LEU A 1 87 ? -11.397 -7.451 17.434 1.00 95.75 87 LEU A O 1
ATOM 735 N N . LYS A 1 88 ? -10.263 -9.182 18.315 1.00 95.12 88 LYS A N 1
ATOM 736 C CA . LYS A 1 88 ? -11.337 -9.696 19.170 1.00 95.12 88 LYS A CA 1
ATOM 737 C C . LYS A 1 88 ? -10.887 -9.659 20.625 1.00 95.12 88 LYS A C 1
ATOM 739 O O . LYS A 1 88 ? -9.706 -9.874 20.902 1.00 95.12 88 LYS A O 1
ATOM 744 N N . ASP A 1 89 ? -11.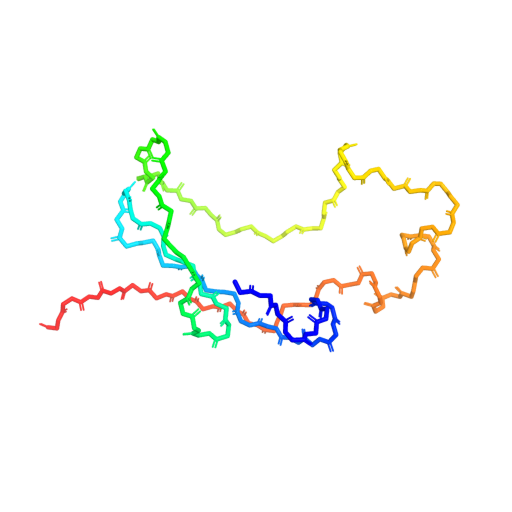834 -9.433 21.527 1.00 91.94 89 ASP A N 1
ATOM 745 C CA . ASP A 1 89 ? -11.635 -9.725 22.944 1.00 91.94 89 ASP A CA 1
ATOM 746 C C . ASP A 1 89 ? -11.539 -11.250 23.143 1.00 91.94 89 ASP A C 1
ATOM 748 O O . ASP A 1 89 ? -12.130 -12.017 22.375 1.00 91.94 89 ASP A O 1
ATOM 752 N N . LEU A 1 90 ? -10.749 -11.674 24.135 1.00 73.19 90 LEU A N 1
ATOM 753 C CA . LEU A 1 90 ? -10.529 -13.083 24.492 1.00 73.19 90 LEU A CA 1
ATOM 754 C C . LEU A 1 90 ? -11.631 -13.632 25.401 1.00 73.19 90 LEU A C 1
ATOM 756 O O . LEU A 1 90 ? -12.066 -12.889 26.310 1.00 73.19 90 LEU A O 1
#

Solvent-accessible surface area (backbone atoms only — not comparable to full-atom values): 6473 Å² total; per-residue (Å²): 134,83,73,97,62,63,82,86,79,52,92,78,47,82,44,75,44,81,75,48,41,58,40,37,37,37,26,54,70,86,38,82,72,52,74,45,66,58,98,54,77,60,75,73,93,80,78,94,81,88,84,88,83,86,46,88,95,59,68,80,54,94,67,90,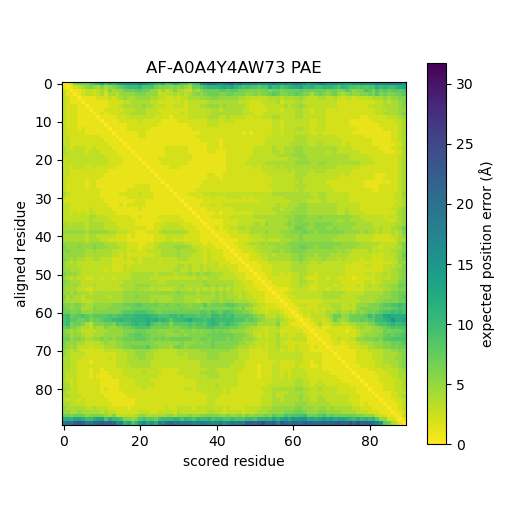29,51,90,82,72,42,54,71,70,80,66,52,89,83,78,93,79,85,87,88,86,78,94,72,87,132

Organism: NCBI:txid983

Sequence (90 aa):
MAPPTKNHERFYTYGFYWKSPTELMFYLDGKYVYTLKPPVLFDQDLVLQFSIEAYDWNPISEKGSKVTTGTKEERTALIDYIRVYELKDL

Secondary structure (DSSP, 8-state):
---SS-TTSS---EEEEEEETTEEEEEETTEEEEEE--SS---S----------BTTBPPPTTT-HHHHS-TTTTPPP------------

Mean predicted aligned error: 3.61 Å

Nearest PDB structures (foldseek):
  3juu-assembly1_A  TM=8.190E-01  e=5.690E-04  Zobellia galactanivorans
  4ate-assembly1_A  TM=9.807E-01  e=4.965E-03  Zobellia galactanivorans
  3ilf-assembly1_A  TM=9.799E-01  e=6.828E-03  Zobellia galactanivorans
  6hy3-assembly1_A  TM=8.944E-01  e=2.272E-01  Zobellia galactanivorans
  1o4z-assembly1_A  TM=7.761E-01  e=3.329E-01  Zobellia galactanivorans

pLDDT: mean 95.05, std 4.46, range [71.69, 98.56]

Foldseek 3Di:
DDDPDPPLPDDKDWDWDCPFQQWIWTDINNHTDDIGGDPGGPPDDDDDDDDDDDDPVRHADPPPGCVPVNDPSRVDDDDPDDDDDDDDDD

InterPro domains:
  IPR000757 Beta-glucanase-like, N-terminal domain [PS51762] (1-90)
  IPR013320 Concanavalin A-like lectin/glucanase domain superfamily [SSF49899] (4-87)